Protein AF-A0AAN7HDA4-F1 (afdb_monomer_lite)

Secondary structure (DSSP, 8-state):
--------------------------PPP-PPPBPTTSPBPPPPPPPPPPHHHHHHHT-PPP---------HHHHHHHHHHHHH--EEETT---PPPPPTT--------TT----EEEPPPHHHHHHHH---HHHHHHHHHTHHHHHTTTT-PPPP-

Organism: NCBI:txid79813

Foldseek 3Di:
DDDDDDDDDDDDDDDDDDDDDDPPPPDPDPDPDADPVRHDDDDDDPDPDPPVVVVVVPPPPPDDDPDDDDDLVLLVVLLCCQQPPWDFDPPPPPDDDDDPPDDPPCPPPPPCPVTDIDRDDLVVSCVVSVDDSVVNVVSVVVVCVSCPPVPDDDDDD

pLDDT: mean 74.39, std 16.71, range [39.56, 96.25]

Structure (mmCIF, N/CA/C/O backbone):
data_AF-A0AAN7HDA4-F1
#
_entry.id   AF-A0AAN7HDA4-F1
#
loop_
_atom_site.group_PDB
_atom_site.id
_atom_site.type_symbol
_atom_site.label_atom_id
_atom_site.label_alt_id
_atom_site.label_comp_id
_atom_site.label_asym_id
_atom_site.label_entity_id
_atom_site.label_seq_id
_atom_site.pdbx_PDB_ins_code
_atom_site.Cartn_x
_atom_site.Cartn_y
_atom_site.Cartn_z
_atom_site.occupancy
_atom_site.B_iso_or_equiv
_atom_site.auth_seq_id
_atom_site.auth_comp_id
_atom_site.auth_asym_id
_atom_site.auth_atom_id
_atom_site.pdbx_PDB_model_num
ATOM 1 N N . MET A 1 1 ? 59.845 51.869 44.138 1.00 39.56 1 MET A N 1
ATOM 2 C CA . MET A 1 1 ? 60.124 52.673 45.345 1.00 39.56 1 MET A CA 1
ATOM 3 C C . MET A 1 1 ? 59.946 51.764 46.551 1.00 39.56 1 MET A C 1
ATOM 5 O O . MET A 1 1 ? 58.818 51.409 46.853 1.00 39.56 1 MET A O 1
ATOM 9 N N . ALA A 1 2 ? 61.041 51.304 47.158 1.00 58.84 2 ALA A N 1
ATOM 10 C CA . ALA A 1 2 ? 61.015 50.789 48.530 1.00 58.84 2 ALA A CA 1
ATOM 11 C C . ALA A 1 2 ? 61.176 51.989 49.473 1.00 58.84 2 ALA A C 1
ATOM 13 O O . ALA A 1 2 ? 61.820 52.962 49.065 1.00 58.84 2 ALA A O 1
ATOM 14 N N . PRO A 1 3 ? 60.591 51.960 50.680 1.00 56.75 3 PRO A N 1
ATOM 15 C CA . PRO A 1 3 ? 61.492 51.963 51.838 1.00 56.75 3 PRO A CA 1
ATOM 16 C C . PRO A 1 3 ? 60.973 51.244 53.114 1.00 56.75 3 PRO A C 1
ATOM 18 O O . PRO A 1 3 ? 59.794 51.293 53.442 1.00 56.75 3 PRO A O 1
ATOM 21 N N . THR A 1 4 ? 61.935 50.682 53.862 1.00 49.09 4 THR A N 1
ATOM 22 C CA . THR A 1 4 ? 62.078 50.793 55.336 1.00 49.09 4 THR A CA 1
ATOM 23 C C . THR A 1 4 ? 61.241 49.885 56.268 1.00 49.09 4 THR A C 1
ATOM 25 O O . THR A 1 4 ? 60.114 50.188 56.638 1.00 49.09 4 THR A O 1
ATOM 28 N N . GLN A 1 5 ? 61.890 48.811 56.756 1.00 58.00 5 GLN A N 1
ATOM 29 C CA . GLN A 1 5 ? 61.863 48.381 58.181 1.00 58.00 5 GLN A CA 1
ATOM 30 C C . GLN A 1 5 ? 62.654 49.413 59.034 1.00 58.00 5 GLN A C 1
ATOM 32 O O . GLN A 1 5 ? 63.359 50.186 58.387 1.00 58.00 5 GLN A O 1
ATOM 37 N N . PRO A 1 6 ? 62.730 49.432 60.394 1.00 63.06 6 PRO A N 1
ATOM 38 C CA . PRO A 1 6 ? 62.330 48.447 61.424 1.00 63.06 6 PRO A CA 1
ATOM 39 C C . PRO A 1 6 ? 61.719 49.087 62.712 1.00 63.06 6 PRO A C 1
ATOM 41 O O . PRO A 1 6 ? 61.563 50.301 62.789 1.00 63.06 6 PRO A O 1
ATOM 44 N N . GLY A 1 7 ? 61.402 48.304 63.759 1.00 50.53 7 GLY A N 1
ATOM 45 C CA . GLY A 1 7 ? 60.955 48.893 65.040 1.00 50.53 7 GLY A CA 1
ATOM 46 C C . GLY A 1 7 ? 60.574 47.940 66.185 1.00 50.53 7 GLY A C 1
ATOM 47 O O . GLY A 1 7 ? 59.430 47.917 66.607 1.00 50.53 7 GLY A O 1
ATOM 48 N N . THR A 1 8 ? 61.522 47.114 66.628 1.00 49.03 8 THR A N 1
ATOM 49 C CA . THR A 1 8 ? 62.001 46.913 68.017 1.00 49.03 8 THR A CA 1
ATOM 50 C C . THR A 1 8 ? 61.142 47.353 69.239 1.00 49.03 8 THR A C 1
ATOM 52 O O . THR A 1 8 ? 60.989 48.539 69.494 1.00 49.03 8 THR A O 1
ATOM 55 N N . LEU A 1 9 ? 60.814 46.330 70.055 1.00 46.00 9 LEU A N 1
ATOM 56 C CA . LEU A 1 9 ? 60.739 46.178 71.536 1.00 46.00 9 LEU A CA 1
ATOM 57 C C . LEU A 1 9 ? 59.583 46.780 72.378 1.00 46.00 9 LEU A C 1
ATOM 59 O O . LEU A 1 9 ? 59.278 47.957 72.272 1.00 46.00 9 LEU A O 1
ATOM 63 N N . VAL A 1 10 ? 58.841 45.918 73.114 1.00 48.62 10 VAL A N 1
ATOM 64 C CA . VAL A 1 10 ? 58.860 45.638 74.595 1.00 48.62 10 VAL A CA 1
ATOM 65 C C . VAL A 1 10 ? 58.520 46.909 75.411 1.00 48.62 10 VAL A C 1
ATOM 67 O O . VAL A 1 10 ? 59.125 47.942 75.186 1.00 48.62 10 VAL A O 1
ATOM 70 N N . VAL A 1 11 ? 57.556 46.974 76.338 1.00 43.66 11 VAL A N 1
ATOM 71 C CA . VAL A 1 11 ? 57.343 46.156 77.546 1.00 43.66 11 VAL A CA 1
ATOM 72 C C . VAL A 1 11 ? 55.930 46.392 78.104 1.00 43.66 11 VAL A C 1
ATOM 74 O O . VAL A 1 11 ? 55.365 47.471 77.949 1.00 43.66 11 VAL A O 1
ATOM 77 N N . ASP A 1 12 ? 55.431 45.356 78.772 1.00 48.06 12 ASP A N 1
ATOM 78 C CA . ASP A 1 12 ? 54.395 45.267 79.806 1.00 48.06 12 ASP A CA 1
ATOM 79 C C . ASP A 1 12 ? 53.695 46.538 80.300 1.00 48.06 12 ASP A C 1
ATOM 81 O O . ASP A 1 12 ? 54.311 47.503 80.746 1.00 48.06 12 ASP A O 1
ATOM 85 N N . THR A 1 13 ? 52.374 46.432 80.442 1.00 52.09 13 THR A N 1
ATOM 86 C CA . THR A 1 13 ? 51.684 46.958 81.626 1.00 52.09 13 THR A CA 1
ATOM 87 C C . THR A 1 13 ? 50.350 46.237 81.841 1.00 52.09 13 THR A C 1
ATOM 89 O O . THR A 1 13 ? 49.453 46.293 81.011 1.00 52.09 13 THR A O 1
ATOM 92 N N . LEU A 1 14 ? 50.257 45.598 83.012 1.00 45.06 14 LEU A N 1
ATOM 93 C CA . LEU A 1 14 ? 49.077 45.506 83.881 1.00 45.06 14 LEU A CA 1
ATOM 94 C C . LEU A 1 14 ? 47.829 44.768 83.355 1.00 45.06 14 LEU A C 1
ATOM 96 O O . LEU A 1 14 ? 46.986 45.331 82.673 1.00 45.06 14 LEU A O 1
ATOM 100 N N . SER A 1 15 ? 47.733 43.507 83.793 1.00 47.50 15 SER A N 1
ATOM 101 C CA . SER A 1 15 ? 46.625 42.852 84.518 1.00 47.50 15 SER A CA 1
ATOM 102 C C . SER A 1 15 ? 45.152 43.237 84.283 1.00 47.50 15 SER A C 1
ATOM 104 O O . SER A 1 15 ? 44.792 44.381 84.031 1.00 47.50 15 SER A O 1
ATOM 106 N N . PRO A 1 16 ? 44.264 42.244 84.453 1.00 58.34 16 PRO A N 1
ATOM 107 C CA . PRO A 1 16 ? 43.143 41.995 83.577 1.00 58.34 16 PRO A CA 1
ATOM 108 C C . PRO A 1 16 ? 41.861 42.509 84.203 1.00 58.34 16 PRO A C 1
ATOM 110 O O . PRO A 1 16 ? 41.490 42.064 85.275 1.00 58.34 16 PRO A O 1
ATOM 113 N N . ASP A 1 17 ? 41.165 43.391 83.511 1.00 52.41 17 ASP A N 1
ATOM 114 C CA . ASP A 1 17 ? 39.721 43.531 83.635 1.00 52.41 17 ASP A CA 1
ATOM 115 C C . ASP A 1 17 ? 39.304 44.540 82.583 1.00 52.41 17 ASP A C 1
ATOM 117 O O . ASP A 1 17 ? 39.643 45.712 82.706 1.00 52.41 17 ASP A O 1
ATOM 121 N N . THR A 1 18 ? 38.634 44.079 81.522 1.00 50.75 18 THR A N 1
ATOM 122 C CA . THR A 1 18 ? 37.532 44.778 80.833 1.00 50.75 18 THR A CA 1
ATOM 123 C C . THR A 1 18 ? 37.141 44.006 79.562 1.00 50.75 18 THR A C 1
ATOM 125 O O . THR A 1 18 ? 37.719 44.193 78.498 1.00 50.75 18 THR A O 1
ATOM 128 N N . LEU A 1 19 ? 36.075 43.202 79.734 1.00 50.22 19 LEU A N 1
ATOM 129 C CA . LEU A 1 19 ? 34.964 42.922 78.797 1.00 50.22 19 LEU A CA 1
ATOM 130 C C . LEU A 1 19 ? 35.247 41.968 77.604 1.00 50.22 19 LEU A C 1
ATOM 132 O O . LEU A 1 19 ? 36.319 42.027 77.016 1.00 50.22 19 LEU A O 1
ATOM 136 N N . PRO A 1 20 ? 34.297 41.077 77.212 1.00 48.84 20 PRO A N 1
ATOM 137 C CA . PRO A 1 20 ? 32.939 41.508 76.879 1.00 48.84 20 PRO A CA 1
ATOM 138 C C . PRO A 1 20 ? 31.763 40.582 77.253 1.00 48.84 20 PRO A C 1
ATOM 140 O O . PRO A 1 20 ? 31.821 39.355 77.255 1.00 48.84 20 PRO A O 1
ATOM 143 N N . GLU A 1 21 ? 30.644 41.252 77.537 1.00 54.03 21 GLU A N 1
ATOM 144 C CA . GLU A 1 21 ? 29.422 41.143 76.734 1.00 54.03 21 GLU A CA 1
ATOM 145 C C . GLU A 1 21 ? 29.037 39.720 76.308 1.00 54.03 21 GLU A C 1
ATOM 147 O O . GLU A 1 21 ? 29.355 39.220 75.232 1.00 54.03 21 GLU A O 1
ATOM 152 N N . LYS A 1 22 ? 28.319 39.082 77.235 1.00 46.16 22 LYS A N 1
ATOM 153 C CA . LYS A 1 22 ? 27.364 37.983 77.065 1.00 46.16 22 LYS A CA 1
ATOM 154 C C . LYS A 1 22 ? 27.115 37.607 75.600 1.00 46.16 22 LYS A C 1
ATOM 156 O O . LYS A 1 22 ? 26.173 38.075 74.966 1.00 46.16 22 LYS A O 1
ATOM 161 N N . PHE A 1 23 ? 27.913 36.659 75.116 1.00 47.03 23 PHE A N 1
ATOM 162 C CA . PHE A 1 23 ? 27.602 35.867 73.935 1.00 47.03 23 PHE A CA 1
ATOM 163 C C . PHE A 1 23 ? 26.322 35.081 74.236 1.00 47.03 23 PHE A C 1
ATOM 165 O O . PHE A 1 23 ? 26.333 34.009 74.851 1.00 47.03 23 PHE A O 1
ATOM 172 N N . GLU A 1 24 ? 25.186 35.676 73.893 1.00 56.72 24 GLU A N 1
ATOM 173 C CA . GLU A 1 24 ? 23.879 35.081 74.074 1.00 56.72 24 GLU A CA 1
ATOM 174 C C . GLU A 1 24 ? 23.849 33.789 73.258 1.00 56.72 24 GLU A C 1
ATOM 176 O O . GLU A 1 24 ? 23.899 33.783 72.024 1.00 56.72 24 GLU A O 1
ATOM 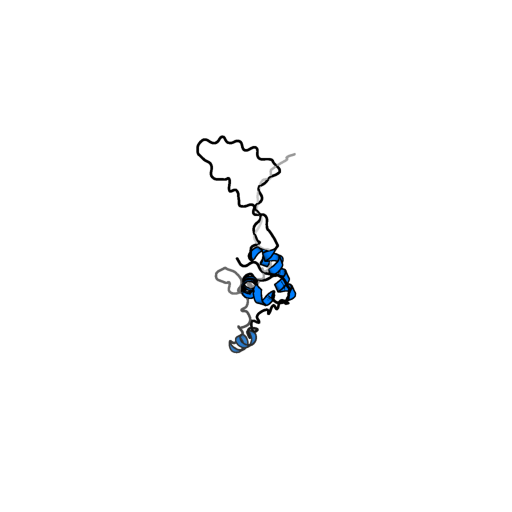181 N N . ARG A 1 25 ? 23.872 32.662 73.977 1.00 54.47 25 ARG A N 1
ATOM 182 C CA . ARG A 1 25 ? 23.905 31.312 73.418 1.00 54.47 25 ARG A CA 1
ATOM 183 C C . ARG A 1 25 ? 22.634 31.096 72.599 1.00 54.47 25 ARG A C 1
ATOM 185 O O . ARG A 1 25 ? 21.623 30.618 73.115 1.00 54.47 25 ARG A O 1
ATOM 192 N N . ARG A 1 26 ? 22.668 31.437 71.309 1.00 54.00 26 ARG A N 1
ATOM 193 C CA . ARG A 1 26 ? 21.625 31.058 70.353 1.00 54.00 26 ARG A CA 1
ATOM 194 C C . ARG A 1 26 ? 21.533 29.534 70.371 1.00 54.00 26 ARG A C 1
ATOM 196 O O . ARG A 1 26 ? 22.458 28.848 69.945 1.00 54.00 26 ARG A O 1
ATOM 203 N N . LYS A 1 27 ? 20.427 29.006 70.908 1.00 60.31 27 LYS A N 1
ATOM 204 C CA . LYS A 1 27 ? 20.126 27.567 70.903 1.00 60.31 27 LYS A CA 1
ATOM 205 C C . LYS A 1 27 ? 20.309 27.038 69.471 1.00 60.31 27 LYS A C 1
ATOM 207 O O . LYS A 1 27 ? 19.783 27.666 68.546 1.00 60.31 27 LYS A O 1
ATOM 212 N N . PRO A 1 28 ? 21.020 25.918 69.254 1.00 54.81 28 PRO A N 1
ATOM 213 C CA . PRO A 1 28 ? 21.179 25.378 67.912 1.00 54.81 28 PRO A CA 1
ATOM 214 C C . PRO A 1 28 ? 19.798 25.058 67.331 1.00 54.81 28 PRO A C 1
ATOM 216 O O . PRO A 1 28 ? 18.962 24.424 67.984 1.00 54.81 28 PRO A O 1
ATOM 219 N N . ARG A 1 29 ? 19.538 25.523 66.101 1.00 58.53 29 ARG A N 1
ATOM 220 C CA . ARG A 1 29 ? 18.341 25.139 65.342 1.00 58.53 29 ARG A CA 1
ATOM 221 C C . ARG A 1 29 ? 18.341 23.614 65.235 1.00 58.53 29 ARG A C 1
ATOM 223 O O . ARG A 1 29 ? 19.309 23.044 64.743 1.00 58.53 29 ARG A O 1
ATOM 230 N N . ARG A 1 30 ? 17.279 22.954 65.710 1.00 59.03 30 ARG A N 1
ATOM 231 C CA . ARG A 1 30 ? 17.122 21.495 65.602 1.00 59.03 30 ARG A CA 1
ATOM 232 C C . ARG A 1 30 ? 17.177 21.105 64.120 1.00 59.03 30 ARG A C 1
ATOM 234 O O . ARG A 1 30 ? 16.242 21.389 63.375 1.00 59.03 30 ARG A O 1
ATOM 241 N N . ILE A 1 31 ? 18.278 20.491 63.696 1.00 61.91 31 ILE A N 1
ATOM 242 C CA . ILE A 1 31 ? 18.426 19.911 62.360 1.00 61.91 31 ILE A CA 1
ATOM 243 C C . ILE A 1 31 ? 17.514 18.680 62.331 1.00 61.91 31 ILE A C 1
ATOM 245 O O . ILE A 1 31 ? 17.680 17.761 63.130 1.00 61.91 31 ILE A O 1
ATOM 249 N N . GLY A 1 32 ? 16.490 18.702 61.476 1.00 61.19 32 GLY A N 1
ATOM 250 C CA . GLY A 1 32 ? 15.600 17.556 61.281 1.00 61.19 32 GLY A CA 1
ATOM 251 C C . GLY A 1 32 ? 16.361 16.333 60.744 1.00 61.19 32 GLY A C 1
ATOM 252 O O . GLY A 1 32 ? 17.461 16.481 60.213 1.00 61.19 32 GLY A O 1
ATOM 253 N N . PRO A 1 33 ? 15.795 15.120 60.854 1.00 61.84 33 PRO A N 1
ATOM 254 C CA . PRO A 1 33 ? 16.490 13.896 60.470 1.00 61.84 33 PRO A CA 1
ATOM 255 C C . PRO A 1 33 ? 16.859 13.910 58.979 1.00 61.84 33 PRO A C 1
ATOM 257 O O . PRO A 1 33 ? 15.993 13.990 58.100 1.00 61.84 33 PRO A O 1
ATOM 260 N N . LEU A 1 34 ? 1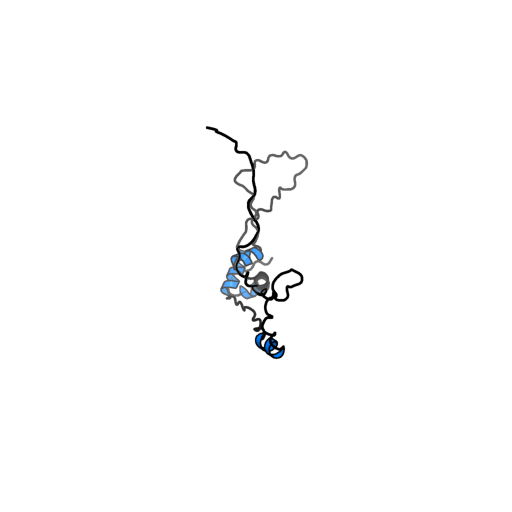8.161 13.827 58.706 1.00 58.72 34 LEU A N 1
ATOM 261 C CA . LEU A 1 34 ? 18.726 13.713 57.365 1.00 58.72 34 LEU A CA 1
ATOM 262 C C . LEU A 1 34 ? 18.506 12.292 56.824 1.00 58.72 34 LEU A C 1
ATOM 264 O O . LEU A 1 34 ? 18.450 11.315 57.570 1.00 58.72 34 LEU A O 1
ATOM 268 N N . THR A 1 35 ? 18.354 12.163 55.506 1.00 60.97 35 THR A N 1
ATOM 269 C CA . THR A 1 35 ? 18.413 10.848 54.842 1.00 60.97 35 THR A CA 1
ATOM 270 C C . THR A 1 35 ? 19.827 10.253 54.936 1.00 60.97 35 THR A C 1
ATOM 272 O O . THR A 1 35 ? 20.779 10.986 55.186 1.00 60.97 35 THR A O 1
ATOM 275 N N . GLN A 1 36 ? 20.006 8.953 54.653 1.00 65.94 36 GLN A N 1
ATOM 276 C CA . GLN A 1 36 ? 21.336 8.308 54.570 1.00 65.94 36 GLN A CA 1
ATOM 277 C C . GLN A 1 36 ? 22.317 9.012 53.602 1.00 65.94 36 GLN A C 1
ATOM 279 O O . GLN A 1 36 ? 23.514 8.771 53.666 1.00 65.94 36 GLN A O 1
ATOM 284 N N . LYS A 1 37 ? 21.824 9.900 52.724 1.00 67.44 37 LYS A N 1
ATOM 285 C CA . LYS A 1 37 ? 22.614 10.717 51.788 1.00 67.44 37 LYS A CA 1
ATOM 286 C C . LYS A 1 37 ? 22.781 12.183 52.227 1.00 67.44 37 LYS A C 1
ATOM 288 O O . LYS A 1 37 ? 23.104 13.024 51.398 1.00 67.44 37 LYS A O 1
ATOM 293 N N . GLY A 1 38 ? 22.488 12.526 53.485 1.00 66.88 38 GLY A N 1
ATOM 294 C CA . GLY A 1 38 ? 22.662 13.888 54.014 1.00 66.88 38 GLY A CA 1
ATOM 295 C C . GLY A 1 38 ? 21.695 14.941 53.450 1.00 66.88 38 GLY A C 1
ATOM 296 O O . GLY A 1 38 ? 21.854 16.124 53.726 1.00 66.88 38 GLY A O 1
ATOM 297 N N . LEU A 1 39 ? 20.682 14.538 52.674 1.00 74.19 39 LEU A N 1
ATOM 298 C CA . LEU A 1 39 ? 19.674 15.443 52.112 1.00 74.19 39 LEU A CA 1
ATOM 299 C C . LEU A 1 39 ? 18.455 15.545 53.045 1.00 74.19 39 LEU A C 1
ATOM 301 O O . LEU A 1 39 ? 18.046 14.519 53.614 1.00 74.19 39 LEU A O 1
ATOM 305 N N . PRO A 1 40 ? 17.834 16.736 53.177 1.00 76.06 40 PRO A N 1
ATOM 306 C CA . PRO A 1 40 ? 16.613 16.900 53.955 1.00 76.06 40 PRO A CA 1
ATOM 307 C C . PRO A 1 40 ? 15.491 16.038 53.363 1.00 76.06 40 PRO A C 1
ATOM 309 O O . PRO A 1 40 ? 15.234 16.057 52.156 1.00 76.06 40 PRO A O 1
ATOM 312 N N . ARG A 1 41 ? 14.815 15.257 54.215 1.00 72.19 41 ARG A N 1
ATOM 313 C CA . ARG A 1 41 ? 13.673 14.428 53.803 1.00 72.19 41 ARG A CA 1
ATOM 314 C C . ARG A 1 41 ? 12.560 15.318 53.251 1.00 72.19 41 ARG A C 1
ATOM 316 O O . ARG A 1 41 ? 12.077 16.214 53.942 1.00 72.19 41 ARG A O 1
ATOM 323 N N . LYS A 1 42 ? 12.119 15.049 52.019 1.00 79.19 42 LYS A N 1
ATOM 324 C CA . LYS A 1 42 ? 10.884 15.641 51.488 1.00 79.19 42 LYS A CA 1
ATOM 325 C C . LYS A 1 42 ? 9.712 15.154 52.340 1.00 79.19 42 LYS A C 1
ATOM 327 O O . LYS A 1 42 ? 9.695 13.994 52.756 1.00 79.19 42 LYS A O 1
ATOM 332 N N . LYS A 1 43 ? 8.745 16.039 52.599 1.00 80.44 43 LYS A N 1
ATOM 333 C CA . LYS A 1 43 ? 7.502 15.651 53.274 1.00 80.44 43 LYS A CA 1
ATOM 334 C C . LYS A 1 43 ? 6.845 14.519 52.469 1.00 80.44 43 LYS A C 1
ATOM 336 O O . LYS A 1 43 ? 6.856 14.604 51.236 1.00 80.44 43 LYS A O 1
ATOM 341 N N . PRO A 1 44 ? 6.329 13.465 53.127 1.00 81.06 44 PRO A N 1
ATOM 342 C CA . PRO A 1 44 ? 5.613 12.409 52.429 1.00 81.06 44 PRO A CA 1
ATOM 343 C C . PRO A 1 44 ? 4.480 13.030 51.611 1.00 81.06 44 PRO A C 1
ATOM 345 O O . PRO A 1 44 ? 3.802 13.951 52.072 1.00 81.06 44 PRO A O 1
ATOM 348 N N . GLY A 1 45 ? 4.337 12.568 50.369 1.00 83.88 45 GLY A N 1
ATOM 349 C CA . GLY A 1 45 ? 3.246 13.001 49.507 1.00 83.88 45 GLY A CA 1
ATOM 350 C C . GLY A 1 45 ? 1.886 12.561 50.061 1.00 83.88 45 GLY A C 1
ATOM 351 O O . GLY A 1 45 ? 1.828 11.779 51.015 1.00 83.88 45 GLY A O 1
ATOM 352 N N . PRO A 1 46 ? 0.786 13.032 49.454 1.00 87.31 46 PRO A N 1
ATOM 353 C CA . PRO A 1 46 ? -0.548 12.538 49.765 1.00 87.31 46 PRO A CA 1
ATOM 354 C C . PRO A 1 46 ? -0.589 11.012 49.676 1.00 87.31 46 PRO A C 1
ATOM 356 O O . PRO A 1 46 ? 0.055 10.422 48.802 1.00 87.31 46 PRO A O 1
ATOM 359 N N . ALA A 1 47 ? -1.353 10.380 50.567 1.00 85.31 47 ALA A N 1
ATOM 360 C CA . ALA A 1 47 ? -1.549 8.940 50.517 1.00 85.31 47 ALA A CA 1
ATOM 361 C C . ALA A 1 47 ? -2.059 8.529 49.120 1.00 85.31 47 ALA A C 1
ATOM 363 O O . ALA A 1 47 ? -2.878 9.245 48.528 1.00 85.31 47 ALA A O 1
ATOM 364 N N . PRO A 1 48 ? -1.571 7.409 48.560 1.00 83.12 48 PRO A N 1
ATOM 365 C CA . PRO A 1 48 ? -2.079 6.920 47.289 1.00 83.12 48 PRO A CA 1
ATOM 366 C C . PRO A 1 48 ? -3.586 6.684 47.405 1.00 83.12 48 PRO A C 1
ATOM 368 O O . PRO A 1 48 ? -4.061 6.145 48.404 1.00 83.12 48 PRO A O 1
ATOM 371 N N . LYS A 1 49 ? -4.333 7.081 46.371 1.00 85.94 49 LYS A N 1
ATOM 372 C CA . LYS A 1 49 ? -5.779 6.842 46.315 1.00 85.94 49 LYS A CA 1
ATOM 373 C C . LYS A 1 49 ? -6.070 5.346 46.500 1.00 85.94 49 LYS A C 1
ATOM 375 O O . LYS A 1 49 ? -5.323 4.526 45.946 1.00 85.94 49 LYS A O 1
ATOM 380 N N . PRO A 1 50 ? -7.135 4.982 47.233 1.00 88.62 50 PRO A N 1
ATOM 381 C CA . PRO A 1 50 ? -7.504 3.588 47.436 1.00 88.62 50 PRO A CA 1
ATOM 382 C C . PRO A 1 50 ? -7.747 2.882 46.094 1.00 88.62 50 PRO A C 1
ATOM 384 O O . PRO A 1 50 ? -8.111 3.502 45.090 1.00 88.62 50 PRO A O 1
ATOM 387 N N . LEU A 1 51 ? -7.533 1.562 46.071 1.00 77.06 51 LEU A N 1
ATOM 388 C CA . LEU A 1 51 ? -7.583 0.741 44.854 1.00 77.06 51 LEU A CA 1
ATOM 389 C C . LEU A 1 51 ? -8.902 0.930 44.076 1.00 77.06 51 LEU A C 1
ATOM 391 O O . LEU A 1 51 ? -8.894 1.016 42.849 1.00 77.06 51 LEU A O 1
ATOM 395 N N . SER A 1 52 ? -10.014 1.076 44.800 1.00 79.81 52 SER A N 1
ATOM 396 C CA . SER A 1 52 ? -11.360 1.308 44.266 1.00 79.81 52 SER A CA 1
ATOM 397 C C . SER A 1 52 ? -11.477 2.603 43.453 1.00 79.81 52 SER A C 1
ATOM 399 O O . SER A 1 52 ? -12.076 2.609 42.378 1.00 79.81 52 SER A O 1
ATOM 401 N N . GLU A 1 53 ? -10.870 3.696 43.912 1.00 80.81 53 GLU A N 1
ATOM 402 C CA . GLU A 1 53 ? -10.840 4.971 43.185 1.00 80.81 53 GLU A CA 1
ATOM 403 C C . GLU A 1 53 ? -9.875 4.931 42.001 1.00 80.81 53 GLU A C 1
ATOM 405 O O . GLU A 1 53 ? -10.126 5.537 40.956 1.00 80.81 53 GLU A O 1
ATOM 410 N N . ARG A 1 54 ? -8.779 4.178 42.132 1.00 72.75 54 ARG A N 1
ATOM 411 C CA . ARG A 1 54 ? -7.778 4.027 41.072 1.00 72.75 54 ARG A CA 1
ATOM 412 C C . ARG A 1 54 ? -8.320 3.262 39.864 1.00 72.75 54 ARG A C 1
ATOM 414 O O . ARG A 1 54 ? -7.976 3.613 38.737 1.00 72.75 54 ARG A O 1
ATOM 421 N N . LEU A 1 55 ? -9.162 2.254 40.092 1.00 71.69 55 LEU A N 1
ATOM 422 C CA . LEU A 1 55 ? -9.826 1.493 39.030 1.00 71.69 55 LEU A CA 1
ATOM 423 C C . LEU A 1 55 ? -10.885 2.338 38.305 1.00 71.69 55 LEU A C 1
ATOM 425 O O . LEU A 1 55 ? -10.929 2.323 37.079 1.00 71.69 55 LEU A O 1
ATOM 429 N N . LYS A 1 56 ? -11.653 3.159 39.036 1.00 73.38 56 LYS A N 1
ATOM 430 C CA . LYS A 1 56 ? -12.630 4.096 38.445 1.00 73.38 56 LYS A CA 1
ATOM 431 C C . LYS A 1 56 ? -11.965 5.177 37.585 1.00 73.38 56 LYS A C 1
ATOM 433 O O . LYS A 1 56 ? -12.446 5.485 36.502 1.00 73.38 56 LYS A O 1
ATOM 438 N N . ALA A 1 57 ? -10.830 5.720 38.031 1.00 69.31 57 ALA A N 1
ATOM 439 C CA . ALA A 1 57 ? -10.084 6.741 37.289 1.00 69.31 57 ALA A CA 1
ATOM 440 C C . ALA A 1 57 ? -9.370 6.205 36.029 1.00 69.31 57 ALA A C 1
ATOM 442 O O . ALA A 1 57 ? -8.957 6.989 35.177 1.00 69.31 57 ALA A O 1
ATOM 443 N N . ARG A 1 58 ? -9.203 4.880 35.914 1.00 66.06 58 ARG A N 1
ATOM 444 C CA . ARG A 1 58 ? -8.546 4.187 34.794 1.00 66.06 58 ARG A CA 1
ATOM 445 C C . ARG A 1 58 ? -9.524 3.370 33.950 1.00 66.06 58 ARG A C 1
ATOM 447 O O . ARG A 1 58 ? -9.119 2.356 33.387 1.00 66.06 58 ARG A O 1
ATOM 454 N N . ALA A 1 59 ? -10.781 3.791 33.821 1.00 75.19 59 ALA A N 1
ATOM 455 C CA . ALA A 1 59 ? -11.626 3.254 32.759 1.00 75.19 59 ALA A CA 1
ATOM 456 C C . ALA A 1 59 ? -10.916 3.509 31.414 1.00 75.19 59 ALA A C 1
ATOM 458 O O . ALA A 1 59 ? -10.856 4.642 30.932 1.00 75.19 59 ALA A O 1
ATOM 459 N N . LEU A 1 60 ? -10.261 2.476 30.875 1.00 76.81 60 LEU A N 1
ATOM 460 C CA . LEU A 1 60 ? -9.526 2.568 29.623 1.00 76.81 60 LEU A CA 1
ATOM 461 C C . LEU A 1 60 ? -10.553 2.901 28.550 1.00 76.81 60 LEU A C 1
ATOM 463 O O . LEU A 1 60 ? -11.546 2.192 28.400 1.00 76.81 60 LEU A O 1
ATOM 467 N N . LYS A 1 61 ? -10.334 4.002 27.830 1.00 80.75 61 LYS A N 1
ATOM 468 C CA . LYS A 1 61 ? -11.153 4.309 26.660 1.00 80.75 61 LYS A CA 1
ATOM 469 C C . LYS A 1 61 ? -11.088 3.105 25.726 1.00 80.75 61 LYS A C 1
ATOM 471 O O . LYS A 1 61 ? -10.002 2.585 25.475 1.00 80.75 61 LYS A O 1
ATOM 476 N N . GLU A 1 62 ? -12.243 2.680 25.235 1.00 87.75 62 GLU A N 1
ATOM 477 C CA . GLU A 1 62 ? -12.327 1.606 24.257 1.00 87.75 62 GLU A CA 1
ATOM 478 C C . GLU A 1 62 ? -11.462 1.962 23.041 1.00 87.75 62 GLU A C 1
ATOM 480 O O . GLU A 1 62 ? -11.577 3.052 22.469 1.00 87.75 62 GLU A O 1
ATOM 485 N N . VAL A 1 63 ? -10.549 1.061 22.678 1.00 85.94 63 VAL A N 1
ATOM 486 C CA . VAL A 1 63 ? -9.661 1.258 21.533 1.00 85.94 63 VAL A CA 1
ATOM 487 C C . VAL A 1 63 ? -10.491 1.093 20.266 1.00 85.94 63 VAL A C 1
ATOM 489 O O . VAL A 1 63 ? -10.729 -0.019 19.800 1.00 85.94 63 VAL A O 1
ATOM 492 N N . LYS A 1 64 ? -10.947 2.214 19.703 1.00 87.56 64 LYS A N 1
ATOM 493 C CA . LYS A 1 64 ? -11.668 2.214 18.430 1.00 87.56 64 LYS A CA 1
ATOM 494 C C . LYS A 1 64 ? -10.687 2.110 17.270 1.00 87.56 64 LYS A C 1
ATOM 496 O O . LYS A 1 64 ? -9.728 2.878 17.172 1.00 87.56 64 LYS A O 1
ATOM 501 N N . ARG A 1 65 ? -10.946 1.168 16.364 1.00 82.81 65 ARG A N 1
ATOM 502 C CA . ARG A 1 65 ? -10.214 1.058 15.101 1.00 82.81 65 ARG A CA 1
ATOM 503 C C . ARG A 1 65 ? -10.565 2.253 14.213 1.00 82.81 65 ARG A C 1
ATOM 505 O O . ARG A 1 65 ? -11.729 2.611 14.086 1.00 82.81 65 ARG A O 1
ATOM 512 N N . VAL A 1 66 ? -9.563 2.845 13.564 1.00 84.56 66 VAL A N 1
ATOM 513 C CA . VAL A 1 66 ? -9.803 3.841 12.511 1.00 84.56 66 VAL A CA 1
ATOM 514 C C . VAL A 1 66 ? -10.371 3.119 11.294 1.00 84.56 66 VAL A C 1
ATOM 516 O O . VAL A 1 66 ? -9.658 2.375 10.615 1.00 84.56 66 VAL A O 1
ATOM 519 N N . GLU A 1 67 ? -11.652 3.326 11.020 1.00 83.56 67 GLU A N 1
ATOM 520 C CA . GLU A 1 67 ? -12.290 2.823 9.810 1.00 83.56 67 GLU A CA 1
ATOM 521 C C . GLU A 1 67 ? -11.899 3.709 8.625 1.00 83.56 67 GLU A C 1
ATOM 523 O O . GLU A 1 67 ? -12.090 4.923 8.637 1.00 83.56 67 GLU A O 1
ATOM 528 N N . ARG A 1 68 ? -11.295 3.101 7.599 1.00 84.25 68 ARG A N 1
ATOM 529 C CA . ARG A 1 68 ? -10.953 3.774 6.342 1.00 84.25 68 ARG A CA 1
ATOM 530 C C . ARG A 1 68 ? -11.746 3.123 5.224 1.00 84.25 68 ARG A C 1
ATOM 532 O O . ARG A 1 68 ? -11.477 1.975 4.867 1.00 84.25 68 ARG A O 1
ATOM 539 N N . SER A 1 69 ? -12.707 3.847 4.667 1.00 89.50 69 SER A N 1
ATOM 540 C CA . SER A 1 69 ? -13.426 3.441 3.465 1.00 89.50 69 SER A CA 1
ATOM 541 C C . SER A 1 69 ? -12.840 4.166 2.252 1.00 89.50 69 SER A C 1
ATOM 543 O O . SER A 1 69 ? -12.585 5.366 2.274 1.00 89.50 69 SER A O 1
ATOM 545 N N . TYR A 1 70 ? -12.582 3.414 1.184 1.00 92.25 70 TYR A N 1
ATOM 546 C CA . TYR A 1 70 ? -12.103 3.959 -0.086 1.00 92.25 70 TYR A CA 1
ATOM 547 C C . TYR A 1 70 ? -13.198 3.805 -1.136 1.00 92.25 70 TYR A C 1
ATOM 549 O O . TYR A 1 70 ? -13.741 2.700 -1.293 1.00 92.25 70 TYR A O 1
ATOM 557 N N . THR A 1 71 ? -13.501 4.896 -1.846 1.00 94.31 71 THR A N 1
ATOM 558 C CA . THR A 1 71 ? -14.497 4.932 -2.927 1.00 94.31 71 THR A CA 1
ATOM 559 C C . THR A 1 71 ? -14.109 3.991 -4.064 1.00 94.31 71 THR A C 1
ATOM 561 O O . THR A 1 71 ? -12.939 3.638 -4.226 1.00 94.31 71 THR A O 1
ATOM 564 N N . ARG A 1 72 ? -15.092 3.562 -4.864 1.00 92.12 72 ARG A N 1
ATOM 565 C CA . ARG A 1 72 ? -14.849 2.663 -6.002 1.00 92.12 72 ARG A CA 1
ATOM 566 C C . ARG A 1 72 ? -13.868 3.278 -7.004 1.00 92.12 72 ARG A C 1
ATOM 568 O O . ARG A 1 72 ? -12.910 2.617 -7.387 1.00 92.12 72 ARG A O 1
ATOM 575 N N . GLU A 1 73 ? -14.055 4.549 -7.338 1.00 93.12 73 GLU A N 1
ATOM 576 C CA . GLU A 1 73 ? -13.177 5.317 -8.230 1.00 93.12 73 GLU A CA 1
ATOM 577 C C . GLU A 1 73 ? -11.730 5.334 -7.742 1.00 93.12 73 GLU A C 1
ATOM 579 O O . GLU A 1 73 ? -10.808 5.098 -8.518 1.00 93.12 73 GLU A O 1
ATOM 584 N N . ARG A 1 74 ? -11.517 5.525 -6.433 1.00 94.88 74 ARG A N 1
ATOM 585 C CA . ARG A 1 74 ? -10.172 5.510 -5.853 1.00 94.88 74 ARG A CA 1
ATOM 586 C C . ARG A 1 74 ? -9.501 4.151 -6.021 1.00 94.88 74 ARG A C 1
ATOM 588 O O . ARG A 1 74 ? -8.314 4.097 -6.323 1.00 94.88 74 ARG A O 1
ATOM 595 N N . ARG A 1 75 ? -10.247 3.054 -5.849 1.00 94.81 75 ARG A N 1
ATOM 596 C CA . ARG A 1 75 ? -9.722 1.694 -6.078 1.00 94.81 75 ARG A CA 1
ATOM 597 C C . ARG A 1 75 ? -9.340 1.499 -7.541 1.00 94.81 75 ARG A C 1
ATOM 599 O O . ARG A 1 75 ? -8.266 0.980 -7.812 1.00 94.81 75 ARG A O 1
ATOM 606 N N . ILE A 1 76 ? -10.194 1.956 -8.456 1.00 94.12 76 ILE A N 1
ATOM 607 C CA . ILE A 1 76 ? -9.957 1.898 -9.902 1.00 94.12 76 ILE A CA 1
ATOM 608 C C . ILE A 1 76 ? -8.678 2.668 -10.257 1.00 94.12 76 ILE A C 1
ATOM 610 O O . ILE A 1 76 ? -7.787 2.091 -10.868 1.00 94.12 76 ILE A O 1
ATOM 614 N N . GLN A 1 77 ? -8.523 3.911 -9.790 1.00 94.94 77 GLN A N 1
ATOM 615 C CA . GLN A 1 77 ? -7.317 4.721 -10.022 1.00 94.94 77 GLN A CA 1
ATOM 616 C C . GLN A 1 77 ? -6.036 4.024 -9.553 1.00 94.94 77 GLN A C 1
ATOM 618 O O . GLN A 1 77 ? -5.045 4.002 -10.279 1.00 94.94 77 GLN A O 1
ATOM 623 N N . VAL A 1 78 ? -6.059 3.423 -8.360 1.00 95.50 78 VAL A N 1
ATOM 624 C CA . VAL A 1 78 ? -4.907 2.687 -7.819 1.00 95.50 78 VAL A CA 1
ATOM 625 C C . VAL A 1 78 ? -4.567 1.479 -8.692 1.00 95.50 78 VAL A C 1
ATOM 627 O O . VAL A 1 78 ? -3.396 1.251 -8.988 1.00 95.50 78 VAL A O 1
ATOM 630 N N . LEU A 1 79 ? -5.575 0.719 -9.129 1.00 94.06 79 LEU A N 1
ATOM 631 C CA . LEU A 1 79 ? -5.372 -0.444 -9.994 1.00 94.06 79 LEU A CA 1
ATOM 632 C C . LEU A 1 79 ? -4.8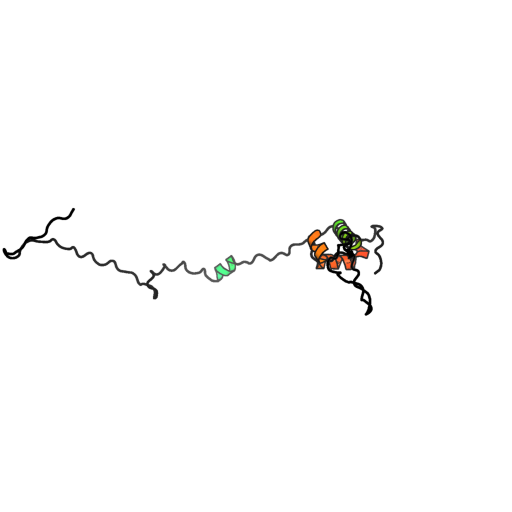42 -0.045 -11.377 1.00 94.06 79 LEU A C 1
ATOM 634 O O . LEU A 1 79 ? -3.881 -0.647 -11.847 1.00 94.06 79 LEU A O 1
ATOM 638 N N . LEU A 1 80 ? -5.404 0.995 -11.996 1.00 93.38 80 LEU A N 1
ATOM 639 C CA . LEU A 1 80 ? -4.902 1.540 -13.262 1.00 93.38 80 LEU A CA 1
ATOM 640 C C . LEU A 1 80 ? -3.459 2.024 -13.138 1.00 93.38 80 LEU A C 1
ATOM 642 O O . LEU A 1 80 ? -2.649 1.777 -14.028 1.00 93.38 80 LEU A O 1
ATOM 646 N N . TRP A 1 81 ? -3.126 2.684 -12.029 1.00 94.75 81 TRP A N 1
ATOM 647 C CA . TRP A 1 81 ? -1.763 3.125 -11.768 1.00 94.75 81 TRP A CA 1
ATOM 648 C C . TRP A 1 81 ? -0.800 1.937 -11.686 1.00 94.75 81 TRP A C 1
ATOM 650 O O . TRP A 1 81 ? 0.247 1.971 -12.315 1.00 94.75 81 TRP A O 1
ATOM 660 N N . LEU A 1 82 ? -1.169 0.849 -11.006 1.00 93.12 82 LEU A N 1
ATOM 661 C CA . LEU A 1 82 ? -0.335 -0.357 -10.947 1.00 93.12 82 LEU A CA 1
ATOM 662 C C . LEU A 1 82 ? -0.112 -1.018 -12.319 1.00 93.12 82 LEU A C 1
ATOM 664 O O . LEU A 1 82 ? 0.955 -1.579 -12.554 1.00 93.12 82 LEU A O 1
ATOM 668 N N . ILE A 1 83 ? -1.100 -0.960 -13.217 1.00 90.94 83 ILE A N 1
ATOM 669 C CA . ILE A 1 83 ? -1.023 -1.581 -14.552 1.00 90.94 83 ILE A CA 1
ATOM 670 C C . ILE A 1 83 ? -0.207 -0.714 -15.522 1.00 90.94 83 ILE A C 1
ATOM 672 O O . ILE A 1 83 ? 0.640 -1.224 -16.262 1.00 90.94 83 ILE A O 1
ATOM 676 N N . ASN A 1 84 ? -0.451 0.596 -15.522 1.00 90.62 84 ASN A N 1
ATOM 677 C CA . ASN A 1 84 ? 0.066 1.497 -16.553 1.00 90.62 84 ASN A CA 1
ATOM 678 C C . ASN A 1 84 ? 1.359 2.198 -16.146 1.00 90.62 84 ASN A C 1
ATOM 680 O O . ASN A 1 84 ? 2.176 2.524 -17.005 1.00 90.62 84 ASN A O 1
ATOM 684 N N . HIS A 1 85 ? 1.552 2.456 -14.854 1.00 91.75 85 HIS A N 1
ATOM 685 C CA . HIS A 1 85 ? 2.735 3.162 -14.393 1.00 91.75 85 HIS A CA 1
ATOM 686 C C . HIS A 1 85 ? 3.967 2.263 -14.507 1.00 91.75 85 HIS A C 1
ATOM 688 O O . HIS A 1 85 ? 3.889 1.043 -14.358 1.00 91.75 85 HIS A O 1
ATOM 694 N N . ARG A 1 86 ? 5.115 2.870 -14.805 1.00 91.00 86 ARG A N 1
ATOM 695 C CA . ARG A 1 86 ? 6.389 2.172 -14.965 1.00 91.00 86 ARG A CA 1
ATOM 696 C C . ARG A 1 86 ? 7.474 2.963 -14.253 1.00 91.00 86 ARG A C 1
ATOM 698 O O . ARG A 1 86 ? 7.600 4.165 -14.466 1.00 91.00 86 ARG A O 1
ATOM 705 N N . VAL A 1 87 ? 8.222 2.286 -13.389 1.00 88.50 87 VAL A N 1
ATOM 706 C CA . VAL A 1 87 ? 9.237 2.889 -12.522 1.00 88.50 87 VAL A CA 1
ATOM 707 C C . VAL A 1 87 ? 10.620 2.546 -13.073 1.00 88.50 87 VAL A C 1
ATOM 709 O O . VAL A 1 87 ? 10.856 1.377 -13.395 1.00 88.50 87 VAL A O 1
ATOM 712 N N . PRO A 1 88 ? 11.528 3.530 -13.206 1.00 86.56 88 PRO A N 1
ATOM 713 C CA . PRO A 1 88 ? 12.895 3.273 -13.638 1.00 86.56 88 PRO A CA 1
ATOM 714 C C . PRO A 1 88 ? 13.619 2.416 -12.594 1.00 86.56 88 PRO A C 1
ATOM 716 O O . PRO A 1 88 ? 13.728 2.791 -11.425 1.00 86.56 88 PRO A O 1
ATOM 719 N N . ASP A 1 89 ? 14.105 1.251 -13.008 1.00 80.75 89 ASP A N 1
ATOM 720 C CA . ASP A 1 89 ? 14.895 0.358 -12.174 1.00 80.75 89 ASP A CA 1
ATOM 721 C C . ASP A 1 89 ? 16.382 0.681 -12.337 1.00 80.75 89 ASP A C 1
ATOM 723 O O . ASP A 1 89 ? 17.032 0.320 -13.316 1.00 80.75 89 ASP A O 1
ATOM 727 N N . ALA A 1 90 ? 16.934 1.383 -11.350 1.00 71.31 90 ALA A N 1
ATOM 728 C CA . ALA A 1 90 ? 18.358 1.701 -11.308 1.00 71.31 90 ALA A CA 1
ATOM 729 C C . ALA A 1 90 ? 19.233 0.492 -10.914 1.00 71.31 90 ALA A C 1
ATOM 731 O O . ALA A 1 90 ? 20.460 0.591 -10.945 1.00 71.31 90 ALA A O 1
ATOM 732 N N . ARG A 1 91 ? 18.636 -0.641 -10.505 1.00 63.06 91 ARG A N 1
ATOM 733 C CA . ARG A 1 91 ? 19.372 -1.798 -9.963 1.00 63.06 91 ARG A CA 1
ATOM 734 C C . ARG A 1 91 ? 19.887 -2.745 -11.041 1.00 63.06 91 ARG A C 1
ATOM 736 O O . ARG A 1 91 ? 20.760 -3.564 -10.758 1.00 63.06 91 ARG A O 1
ATOM 743 N N . THR A 1 92 ? 19.397 -2.649 -12.274 1.00 56.84 92 THR A N 1
ATOM 744 C CA . THR A 1 92 ? 19.781 -3.565 -13.353 1.00 56.84 92 THR A CA 1
ATOM 745 C C . THR A 1 92 ? 21.071 -3.111 -14.025 1.00 56.84 92 THR A C 1
ATOM 747 O O . THR A 1 92 ? 21.094 -2.685 -15.173 1.00 56.84 92 THR A O 1
ATOM 750 N N . THR A 1 93 ? 22.195 -3.284 -13.329 1.00 57.41 93 THR A N 1
ATOM 751 C CA . THR A 1 93 ? 23.527 -3.331 -13.958 1.00 57.41 93 THR A CA 1
ATOM 752 C C . THR A 1 93 ? 23.781 -4.720 -14.564 1.00 57.41 93 THR A C 1
ATOM 754 O O . THR A 1 93 ? 24.865 -5.284 -14.428 1.00 57.41 93 THR A O 1
ATOM 757 N N . HIS A 1 94 ? 22.778 -5.337 -15.199 1.00 53.78 94 HIS A N 1
ATOM 758 C CA . HIS A 1 94 ? 22.970 -6.609 -15.893 1.00 53.78 94 HIS A CA 1
ATOM 759 C C . HIS A 1 94 ? 23.651 -6.339 -17.233 1.00 53.78 94 HIS A C 1
ATOM 761 O O . HIS A 1 94 ? 23.020 -6.248 -18.282 1.00 53.78 94 HIS A O 1
ATOM 767 N N . LEU A 1 95 ? 24.974 -6.208 -17.185 1.00 58.88 95 LEU A N 1
ATOM 768 C CA . LEU A 1 95 ? 25.801 -6.382 -18.369 1.00 58.88 95 LEU A CA 1
ATOM 769 C C . LEU A 1 95 ? 25.529 -7.800 -18.912 1.00 58.88 95 LEU A C 1
ATOM 771 O O . LEU A 1 95 ? 25.538 -8.755 -18.125 1.00 58.88 95 LEU A O 1
ATOM 775 N N . PRO A 1 96 ? 25.268 -7.974 -20.219 1.00 60.22 96 PRO A N 1
ATOM 776 C CA . PRO A 1 96 ? 25.082 -9.300 -20.796 1.00 60.22 96 PRO A CA 1
ATOM 777 C C . PRO A 1 96 ? 26.299 -10.187 -20.490 1.00 60.22 96 PRO A C 1
ATOM 779 O O . PRO A 1 96 ? 27.445 -9.725 -20.497 1.00 60.22 96 PRO A O 1
ATOM 782 N N . ARG A 1 97 ? 26.056 -11.472 -20.191 1.00 63.53 97 ARG A N 1
ATOM 783 C CA . ARG A 1 97 ? 27.108 -12.442 -19.843 1.00 63.53 97 ARG A CA 1
ATOM 784 C C . ARG A 1 97 ? 28.119 -12.537 -20.991 1.00 63.53 97 ARG A C 1
ATOM 786 O O . ARG A 1 97 ? 27.769 -12.946 -22.095 1.00 63.53 97 ARG A O 1
ATOM 793 N N . ARG A 1 98 ? 29.373 -12.159 -20.726 1.00 63.34 98 ARG A N 1
ATOM 794 C CA . ARG A 1 98 ? 30.452 -12.150 -21.726 1.00 63.34 98 ARG A CA 1
ATOM 795 C C . ARG A 1 98 ? 30.912 -13.561 -22.080 1.00 63.34 98 ARG A C 1
ATOM 797 O O . ARG A 1 98 ? 30.977 -14.435 -21.214 1.00 63.34 98 ARG A O 1
ATOM 804 N N . ARG A 1 99 ? 31.306 -13.753 -23.341 1.00 70.69 99 ARG A N 1
ATOM 805 C CA . ARG A 1 99 ? 32.140 -14.889 -23.758 1.00 70.69 99 ARG A CA 1
ATOM 806 C C . ARG A 1 99 ? 33.610 -14.537 -23.501 1.00 70.69 99 ARG A C 1
ATOM 808 O O . ARG A 1 99 ? 34.015 -13.395 -23.710 1.00 70.69 99 ARG A O 1
ATOM 815 N N . MET A 1 100 ? 34.393 -15.503 -23.022 1.00 60.72 100 MET A N 1
ATOM 816 C CA . MET A 1 100 ? 35.841 -15.343 -22.820 1.00 60.72 100 MET A CA 1
ATOM 817 C C . MET A 1 100 ? 36.502 -14.896 -24.138 1.00 60.72 100 MET A C 1
ATOM 819 O O . MET A 1 100 ? 36.256 -15.513 -25.170 1.00 60.72 100 MET A O 1
ATOM 823 N N . GLY A 1 101 ? 37.306 -13.824 -24.104 1.00 74.50 101 GLY A N 1
ATOM 824 C CA . GLY A 1 101 ? 38.050 -13.303 -25.265 1.00 74.50 101 GLY A CA 1
ATOM 825 C C . GLY A 1 101 ? 37.476 -12.053 -25.950 1.00 74.50 101 GLY A C 1
ATOM 826 O O . GLY A 1 101 ? 38.096 -11.547 -26.880 1.00 74.50 101 GLY A O 1
ATOM 827 N N . GLN A 1 102 ? 36.331 -11.519 -25.510 1.00 73.75 102 GLN A N 1
ATOM 828 C CA . GLN A 1 102 ? 35.771 -10.292 -26.093 1.00 73.75 102 GLN A CA 1
ATOM 829 C C . GLN A 1 102 ? 36.460 -9.029 -25.519 1.00 73.75 102 GLN A C 1
ATOM 831 O O . GLN A 1 102 ? 36.471 -8.867 -24.292 1.00 73.75 102 GLN A O 1
ATOM 836 N N . PRO A 1 103 ? 37.017 -8.126 -26.354 1.00 63.59 103 PRO A N 1
ATOM 837 C CA . PRO A 1 103 ? 37.668 -6.906 -25.878 1.00 63.59 103 PRO A CA 1
ATOM 838 C C . PRO A 1 103 ? 36.671 -5.964 -25.183 1.00 63.59 103 PRO A C 1
ATOM 840 O O . PRO A 1 103 ? 35.522 -5.822 -25.605 1.00 63.59 103 PRO A O 1
ATOM 843 N N . LEU A 1 104 ? 37.115 -5.323 -24.095 1.00 64.00 104 LEU A N 1
ATOM 844 C CA . LEU A 1 104 ? 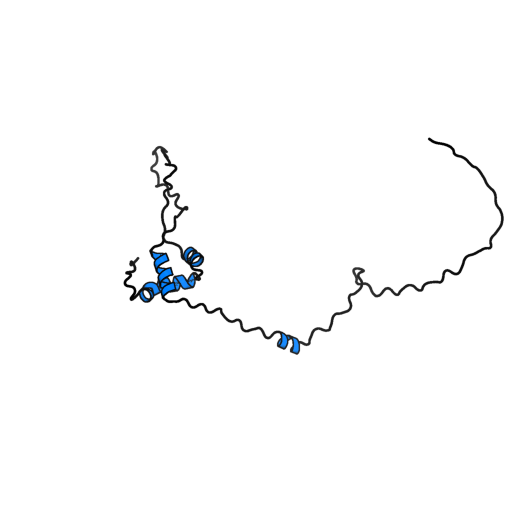36.365 -4.307 -23.347 1.00 64.00 104 LEU A CA 1
ATOM 845 C C . LEU A 1 104 ? 36.312 -3.008 -24.166 1.00 64.00 104 LEU A C 1
ATOM 847 O O . LEU A 1 104 ? 37.037 -2.066 -23.878 1.00 64.00 104 LEU A O 1
ATOM 851 N N . VAL A 1 105 ? 35.459 -2.943 -25.183 1.00 56.75 105 VAL A N 1
ATOM 852 C CA . VAL A 1 105 ? 35.053 -1.654 -25.757 1.00 56.75 105 VAL A CA 1
ATOM 853 C C . VAL A 1 105 ? 33.761 -1.263 -25.057 1.00 56.75 105 VAL A C 1
ATOM 855 O O . VAL A 1 105 ? 32.673 -1.689 -25.432 1.00 56.75 105 VAL A O 1
ATOM 858 N N . LEU A 1 106 ? 33.897 -0.541 -23.946 1.00 55.84 106 LEU A N 1
ATOM 859 C CA . LEU A 1 106 ? 32.777 0.126 -23.298 1.00 55.84 106 LEU A CA 1
ATOM 860 C C . LEU A 1 106 ? 32.825 1.591 -23.735 1.00 55.84 106 LEU A C 1
ATOM 862 O O . LEU A 1 106 ? 33.176 2.456 -22.938 1.00 55.84 106 LEU A O 1
ATOM 866 N N . GLU A 1 107 ? 32.497 1.872 -24.997 1.00 52.56 107 GLU A N 1
ATOM 867 C CA . GLU A 1 107 ? 32.027 3.217 -25.335 1.00 52.56 107 GLU A CA 1
ATOM 868 C C . GLU A 1 107 ? 30.653 3.366 -24.688 1.00 52.56 107 GLU A C 1
ATOM 870 O O . GLU A 1 107 ? 29.608 3.013 -25.229 1.00 52.56 107 GLU A O 1
ATOM 875 N N . ARG A 1 108 ? 30.693 3.754 -23.417 1.00 51.28 108 ARG A N 1
ATOM 876 C CA . ARG A 1 108 ? 29.532 4.108 -22.625 1.00 51.28 108 ARG A CA 1
ATOM 877 C C . ARG A 1 108 ? 29.122 5.479 -23.153 1.00 51.28 108 ARG A C 1
ATOM 879 O O . ARG A 1 108 ? 29.761 6.461 -22.790 1.00 51.28 108 ARG A O 1
ATOM 886 N N . SER A 1 109 ? 28.133 5.557 -24.043 1.00 50.41 109 SER A N 1
ATOM 887 C CA . SER A 1 109 ? 27.515 6.851 -24.333 1.00 50.41 109 SER A CA 1
ATOM 888 C C . SER A 1 109 ? 27.041 7.421 -22.993 1.00 50.41 109 SER A C 1
ATOM 890 O O . SER A 1 109 ? 26.335 6.756 -22.233 1.00 50.41 109 SER A O 1
ATOM 892 N N . GLU A 1 110 ? 27.507 8.620 -22.642 1.00 54.69 110 GLU A N 1
ATOM 893 C CA . GLU A 1 110 ? 27.215 9.260 -21.349 1.00 54.69 110 GLU A CA 1
ATOM 894 C C . GLU A 1 110 ? 25.705 9.484 -21.131 1.00 54.69 110 GLU A C 1
ATOM 896 O O . GLU A 1 110 ? 25.263 9.716 -20.006 1.00 54.69 110 GLU A O 1
ATOM 901 N N . THR A 1 111 ? 24.905 9.361 -22.193 1.00 55.00 111 THR A N 1
ATOM 902 C CA . THR A 1 111 ? 23.463 9.616 -22.227 1.00 55.00 111 THR A CA 1
ATOM 903 C C . THR A 1 111 ? 22.575 8.370 -22.197 1.00 55.00 111 THR A C 1
ATOM 905 O O . THR A 1 111 ? 21.420 8.493 -21.796 1.00 55.00 111 THR A O 1
ATOM 908 N N . ASP A 1 112 ? 23.077 7.173 -22.526 1.00 56.47 112 ASP A N 1
ATOM 909 C CA . ASP A 1 112 ? 22.244 5.960 -22.601 1.00 56.47 112 ASP A CA 1
ATOM 910 C C . ASP A 1 112 ? 22.490 5.050 -21.399 1.00 56.47 112 ASP A C 1
ATOM 912 O O . ASP A 1 112 ? 22.913 3.892 -21.498 1.00 56.47 112 ASP A O 1
ATOM 916 N N . ALA A 1 113 ? 22.198 5.578 -20.210 1.00 60.53 113 ALA A N 1
ATOM 917 C CA . ALA A 1 113 ? 21.905 4.703 -19.090 1.00 60.53 113 ALA A CA 1
ATOM 918 C C . ALA A 1 113 ? 20.760 3.784 -19.540 1.00 60.53 113 ALA A C 1
ATOM 920 O O . ALA A 1 113 ? 19.651 4.245 -19.791 1.00 60.53 113 ALA A O 1
ATOM 921 N N . ASN A 1 114 ? 21.042 2.493 -19.704 1.00 64.56 114 ASN A N 1
ATOM 922 C CA . ASN A 1 114 ? 20.061 1.475 -20.065 1.00 64.56 114 ASN A CA 1
ATOM 923 C C . ASN A 1 114 ? 19.066 1.324 -18.898 1.00 64.56 114 ASN A C 1
ATOM 925 O O . ASN A 1 114 ? 19.200 0.428 -18.065 1.00 64.56 114 ASN A O 1
ATOM 929 N N . VAL A 1 115 ? 18.137 2.275 -18.764 1.00 71.88 115 VAL A N 1
ATOM 930 C CA . VAL A 1 115 ? 17.157 2.330 -17.680 1.00 71.88 115 VAL A CA 1
ATOM 931 C C . VAL A 1 115 ? 16.052 1.353 -18.032 1.00 71.88 115 VAL A C 1
ATOM 933 O O . VAL A 1 115 ? 15.238 1.594 -18.921 1.00 71.88 115 VAL A O 1
ATOM 936 N N . TRP A 1 116 ? 16.034 0.217 -17.346 1.00 80.44 116 TRP A N 1
ATOM 937 C CA . TRP A 1 116 ? 14.946 -0.735 -17.493 1.00 80.44 116 TRP A CA 1
ATOM 938 C C . TRP A 1 116 ? 13.756 -0.266 -16.678 1.00 80.44 116 TRP A C 1
ATOM 940 O O . TRP A 1 116 ? 13.889 0.172 -15.540 1.00 80.44 116 TRP A O 1
ATOM 950 N N . TYR A 1 117 ? 12.574 -0.347 -17.271 1.00 85.75 117 TYR A N 1
ATOM 951 C CA . TYR A 1 117 ? 11.343 0.065 -16.621 1.00 85.75 117 TYR A CA 1
ATOM 952 C C . TYR A 1 117 ? 10.613 -1.158 -16.082 1.00 85.75 117 TYR A C 1
ATOM 954 O O . TYR A 1 117 ? 10.288 -2.083 -16.829 1.00 85.75 117 TYR A O 1
ATOM 962 N N . ARG A 1 118 ? 10.315 -1.148 -14.784 1.00 86.94 118 ARG A N 1
ATOM 963 C CA . ARG A 1 118 ? 9.563 -2.214 -14.110 1.00 86.94 118 ARG A CA 1
ATOM 964 C C . ARG A 1 118 ? 8.156 -1.741 -13.727 1.00 86.94 118 ARG A C 1
ATOM 966 O O . ARG A 1 118 ? 7.941 -0.536 -13.575 1.00 86.94 118 ARG A O 1
ATOM 973 N N . PRO A 1 119 ? 7.174 -2.647 -13.571 1.00 89.12 119 PRO A N 1
ATOM 974 C CA . PRO A 1 119 ? 5.912 -2.282 -12.934 1.00 89.12 119 PRO A CA 1
ATOM 975 C C . PRO A 1 119 ? 6.163 -1.820 -11.486 1.00 89.12 119 PRO A C 1
ATOM 977 O O . PRO A 1 119 ? 7.071 -2.340 -10.826 1.00 89.12 119 PRO A O 1
ATOM 980 N N . PRO A 1 120 ? 5.384 -0.852 -10.978 1.00 93.81 120 PRO A N 1
ATOM 981 C CA . PRO A 1 120 ? 5.541 -0.355 -9.625 1.00 93.81 120 PRO A CA 1
ATOM 982 C C . PRO A 1 120 ? 5.250 -1.439 -8.588 1.00 93.81 120 PRO A C 1
ATOM 984 O O . PRO A 1 120 ? 4.402 -2.315 -8.766 1.00 93.81 120 PRO A O 1
ATOM 987 N N . THR A 1 121 ? 5.933 -1.344 -7.456 1.00 93.75 121 THR A N 1
ATOM 988 C CA . THR A 1 121 ? 5.722 -2.244 -6.315 1.00 93.75 121 THR A CA 1
ATOM 989 C C . THR A 1 121 ? 4.538 -1.767 -5.468 1.00 93.75 121 THR A C 1
ATOM 991 O O . THR A 1 121 ? 4.238 -0.574 -5.411 1.00 93.75 121 THR A O 1
ATOM 994 N N . TYR A 1 122 ? 3.887 -2.671 -4.726 1.00 94.88 122 TYR A N 1
ATOM 995 C CA . TYR A 1 122 ? 2.819 -2.289 -3.790 1.00 94.88 122 TYR A CA 1
ATOM 996 C C . TYR A 1 122 ? 3.279 -1.289 -2.717 1.00 94.88 122 TYR A C 1
ATOM 998 O O . TYR A 1 122 ? 2.475 -0.489 -2.243 1.00 94.88 122 TYR A O 1
ATOM 1006 N N . GLU A 1 123 ? 4.562 -1.306 -2.349 1.00 95.00 123 GLU A N 1
ATOM 1007 C CA . GLU A 1 123 ? 5.157 -0.322 -1.438 1.00 95.00 123 GLU A CA 1
ATOM 1008 C C . GLU A 1 123 ? 5.123 1.093 -2.025 1.00 95.00 123 GLU A C 1
ATOM 1010 O O . GLU A 1 123 ? 4.672 2.023 -1.358 1.00 95.00 123 GLU A O 1
ATOM 1015 N N . GLU A 1 124 ? 5.518 1.246 -3.291 1.00 93.69 124 GLU A N 1
ATOM 1016 C CA . GLU A 1 124 ? 5.490 2.522 -4.017 1.00 93.69 124 GLU A CA 1
ATOM 1017 C C . GLU A 1 124 ? 4.044 3.013 -4.169 1.00 93.69 124 GLU A C 1
ATOM 1019 O O . GLU A 1 124 ? 3.741 4.171 -3.877 1.00 93.69 124 GLU A O 1
ATOM 1024 N N . ALA A 1 125 ? 3.118 2.108 -4.507 1.00 95.12 125 ALA A N 1
ATOM 1025 C CA . ALA A 1 125 ? 1.689 2.413 -4.567 1.00 95.12 125 ALA A CA 1
ATOM 1026 C C . ALA A 1 125 ? 1.144 2.882 -3.208 1.00 95.12 125 ALA A C 1
ATOM 1028 O O . ALA A 1 125 ? 0.393 3.856 -3.128 1.00 95.12 125 ALA A O 1
ATOM 1029 N N . SER A 1 126 ? 1.542 2.212 -2.125 1.00 95.75 126 SER A N 1
ATOM 1030 C CA . SER A 1 126 ? 1.161 2.569 -0.758 1.00 95.75 126 SER A CA 1
ATOM 1031 C C . SER A 1 126 ? 1.692 3.948 -0.373 1.00 95.75 126 SER A C 1
ATOM 1033 O O . SER A 1 126 ? 0.963 4.762 0.201 1.00 95.75 126 SER A O 1
ATOM 1035 N N . GLN A 1 127 ? 2.940 4.253 -0.730 1.00 95.75 127 GLN A N 1
ATOM 1036 C CA . GLN A 1 127 ? 3.550 5.555 -0.471 1.00 95.75 127 GLN A CA 1
ATOM 1037 C C . GLN A 1 127 ? 2.895 6.682 -1.272 1.00 95.75 127 GLN A C 1
ATOM 1039 O O . GLN A 1 127 ? 2.674 7.758 -0.705 1.00 95.75 127 GLN A O 1
ATOM 1044 N N . PHE A 1 128 ? 2.558 6.442 -2.540 1.00 95.38 128 PHE A N 1
ATOM 1045 C CA . PHE A 1 128 ? 1.937 7.429 -3.423 1.00 95.38 128 PHE A CA 1
ATOM 1046 C C . PHE A 1 128 ? 0.474 7.693 -3.039 1.00 95.38 128 PHE A C 1
ATOM 1048 O O . PHE A 1 128 ? 0.079 8.830 -2.788 1.00 95.38 128 PHE A O 1
ATOM 1055 N N . TRP A 1 129 ? -0.331 6.636 -2.902 1.00 94.50 129 TRP A N 1
ATOM 1056 C CA . TRP A 1 129 ? -1.776 6.747 -2.677 1.00 94.50 129 TRP A CA 1
ATOM 1057 C C . TRP A 1 129 ? -2.178 6.845 -1.198 1.00 94.50 129 TRP A C 1
ATOM 1059 O O . TRP A 1 129 ? -3.351 7.113 -0.909 1.00 94.50 129 TRP A O 1
ATOM 1069 N N . LYS A 1 130 ? -1.229 6.634 -0.271 1.00 95.06 130 LYS A N 1
ATOM 1070 C CA . LYS A 1 130 ? -1.438 6.542 1.190 1.00 95.06 130 LYS A CA 1
ATOM 1071 C C . LYS A 1 130 ? -2.455 5.459 1.577 1.00 95.06 130 LYS A C 1
ATOM 1073 O O . LYS A 1 130 ? -3.242 5.611 2.516 1.00 95.06 130 LYS A O 1
ATOM 1078 N N . VAL A 1 131 ? -2.437 4.350 0.839 1.00 94.88 131 VAL A N 1
ATOM 1079 C CA . VAL A 1 131 ? -3.284 3.173 1.067 1.00 94.88 131 VAL A CA 1
ATOM 1080 C C . VAL A 1 131 ? -2.412 2.037 1.602 1.00 94.88 131 VAL A C 1
ATOM 1082 O O . VAL A 1 131 ? -1.382 1.766 1.000 1.00 94.88 131 VAL A O 1
ATOM 1085 N N . PRO A 1 132 ? -2.796 1.343 2.688 1.00 95.44 132 PRO A N 1
ATOM 1086 C CA . PRO A 1 132 ? -2.008 0.226 3.199 1.00 95.44 132 PRO A CA 1
ATOM 1087 C C . PRO A 1 132 ? -1.797 -0.872 2.148 1.00 95.44 132 PRO A C 1
ATOM 1089 O O . PRO A 1 132 ? -2.745 -1.272 1.474 1.00 95.44 132 PRO A O 1
ATOM 1092 N N . ILE A 1 133 ? -0.583 -1.425 2.084 1.00 96.25 133 ILE A N 1
ATOM 1093 C CA . ILE A 1 133 ? -0.208 -2.555 1.214 1.00 96.25 133 ILE A CA 1
ATOM 1094 C C . ILE A 1 133 ? -1.233 -3.708 1.228 1.00 96.25 133 ILE A C 1
ATOM 1096 O O . ILE A 1 133 ? -1.681 -4.080 0.142 1.00 96.25 133 ILE A O 1
ATOM 1100 N N . PRO A 1 134 ? -1.684 -4.245 2.387 1.00 95.75 134 PRO A N 1
ATOM 1101 C CA . PRO A 1 134 ? -2.636 -5.363 2.387 1.00 95.75 134 PRO A CA 1
ATOM 1102 C C . PRO A 1 134 ? -3.988 -4.990 1.766 1.00 95.75 134 PRO A C 1
ATOM 1104 O O . PRO A 1 134 ? -4.669 -5.826 1.175 1.00 95.75 134 PRO A O 1
ATOM 1107 N N . THR A 1 135 ? -4.377 -3.717 1.853 1.00 95.06 135 THR A N 1
ATOM 1108 C CA . THR A 1 135 ? -5.593 -3.213 1.211 1.00 95.06 135 THR A CA 1
ATOM 1109 C C . THR A 1 135 ? -5.441 -3.203 -0.309 1.00 95.06 135 THR A C 1
ATOM 1111 O O . THR A 1 135 ? -6.367 -3.608 -1.010 1.00 95.06 135 THR A O 1
ATOM 1114 N N . ILE A 1 136 ? -4.277 -2.780 -0.815 1.00 95.81 136 ILE A N 1
ATOM 1115 C CA . ILE A 1 136 ? -3.967 -2.769 -2.252 1.00 95.81 136 ILE A CA 1
ATOM 1116 C C . ILE A 1 136 ? -3.922 -4.200 -2.799 1.00 95.81 136 ILE A C 1
ATOM 1118 O O . ILE A 1 136 ? -4.553 -4.468 -3.819 1.00 95.81 136 ILE A O 1
ATOM 1122 N N . GLN A 1 137 ? -3.261 -5.126 -2.097 1.00 95.88 137 GLN A N 1
ATOM 1123 C CA . GLN A 1 137 ? -3.235 -6.551 -2.453 1.00 95.88 137 GLN A CA 1
ATOM 1124 C C . GLN A 1 137 ? -4.656 -7.119 -2.558 1.00 95.88 137 GLN A C 1
ATOM 1126 O O . GLN A 1 137 ? -5.054 -7.624 -3.604 1.00 95.88 137 GLN A O 1
ATOM 1131 N N . GLY A 1 138 ? -5.486 -6.899 -1.534 1.00 95.38 138 GLY A N 1
ATOM 1132 C CA . GLY A 1 138 ? -6.874 -7.357 -1.556 1.00 95.38 138 GLY A CA 1
ATOM 1133 C C . GLY A 1 138 ? -7.754 -6.689 -2.625 1.00 95.38 138 GLY A C 1
ATOM 1134 O O . GLY A 1 138 ? -8.844 -7.194 -2.911 1.00 95.38 138 GLY A O 1
ATOM 1135 N N . TRP A 1 139 ? -7.359 -5.547 -3.196 1.00 95.06 139 TRP A N 1
ATOM 1136 C CA . TRP A 1 139 ? -8.010 -4.976 -4.385 1.00 95.06 139 TRP A CA 1
ATOM 1137 C C . TRP A 1 139 ? -7.480 -5.594 -5.671 1.00 95.06 139 TRP A C 1
ATOM 1139 O O . TRP A 1 139 ? -8.271 -5.828 -6.580 1.00 95.06 139 TRP A O 1
ATOM 1149 N N . TRP A 1 140 ? -6.182 -5.883 -5.736 1.00 94.38 140 TRP A N 1
ATOM 1150 C CA . TRP A 1 140 ? -5.544 -6.538 -6.872 1.00 94.38 140 TRP A CA 1
ATOM 1151 C C . TRP A 1 140 ? -6.097 -7.946 -7.120 1.00 94.38 140 TRP A C 1
ATOM 1153 O O . TRP A 1 140 ? -6.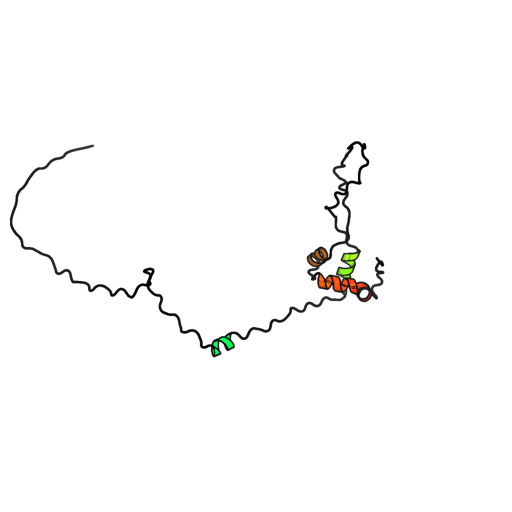380 -8.303 -8.265 1.00 94.38 140 TRP A O 1
ATOM 1163 N N . ASP A 1 141 ? -6.350 -8.712 -6.059 1.00 93.56 141 ASP A N 1
ATOM 1164 C CA . ASP A 1 141 ? -6.954 -10.050 -6.158 1.00 93.56 141 ASP A CA 1
ATOM 1165 C C . ASP A 1 141 ? -8.393 -9.982 -6.685 1.00 93.56 141 ASP A C 1
ATOM 1167 O O . ASP A 1 141 ? -8.835 -10.802 -7.486 1.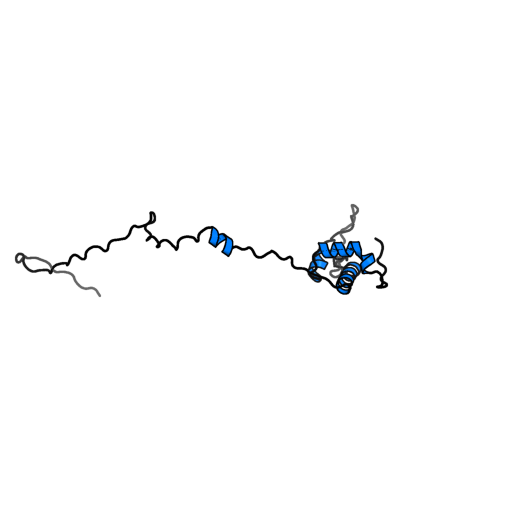00 93.56 141 ASP A O 1
ATOM 1171 N N . ARG A 1 142 ? -9.129 -8.940 -6.283 1.00 93.31 142 ARG A N 1
ATOM 1172 C CA . ARG A 1 142 ? -10.519 -8.689 -6.697 1.00 93.31 142 ARG A CA 1
ATOM 1173 C C . ARG A 1 142 ? -10.620 -7.724 -7.880 1.00 93.31 142 ARG A C 1
ATOM 1175 O O . ARG A 1 142 ? -11.702 -7.189 -8.132 1.00 93.31 142 ARG A O 1
ATOM 1182 N N . ARG A 1 143 ? -9.522 -7.496 -8.614 1.00 92.19 143 ARG A N 1
ATOM 1183 C CA . ARG A 1 143 ? -9.447 -6.453 -9.651 1.00 92.19 143 ARG A CA 1
ATOM 1184 C C . ARG A 1 143 ? -10.478 -6.646 -10.752 1.00 92.19 143 ARG A C 1
ATOM 1186 O O . ARG A 1 143 ? -11.111 -5.670 -11.131 1.00 92.19 143 ARG A O 1
ATOM 1193 N N . LYS A 1 144 ? -10.722 -7.896 -11.176 1.00 90.06 144 LYS A N 1
ATOM 1194 C CA . LYS A 1 144 ? -11.728 -8.232 -12.199 1.00 90.06 144 LYS A CA 1
ATOM 1195 C C . LYS A 1 144 ? -13.110 -7.687 -11.811 1.00 90.06 144 LYS A C 1
ATOM 1197 O O . LYS A 1 144 ? -13.702 -6.948 -12.577 1.00 90.06 144 LYS A O 1
ATOM 1202 N N . LYS A 1 145 ? -13.551 -7.923 -10.569 1.00 91.88 145 LYS A N 1
ATOM 1203 C CA . LYS A 1 145 ? -14.837 -7.428 -10.043 1.00 91.88 145 LYS A CA 1
ATOM 1204 C C . LYS A 1 145 ? -14.879 -5.906 -9.861 1.00 91.88 145 LYS A C 1
ATOM 1206 O O . LYS A 1 145 ? -15.927 -5.288 -9.998 1.00 91.88 145 LYS A O 1
ATOM 1211 N N . ILE A 1 146 ? -13.760 -5.282 -9.488 1.00 89.19 146 ILE A N 1
ATOM 1212 C CA . ILE A 1 146 ? -13.709 -3.823 -9.288 1.00 89.19 146 ILE A CA 1
ATOM 1213 C C . ILE A 1 146 ? -13.776 -3.091 -10.638 1.00 89.19 146 ILE A C 1
ATOM 1215 O O . ILE A 1 146 ? -14.464 -2.068 -10.732 1.00 89.19 146 ILE A O 1
ATOM 1219 N N . LEU A 1 147 ? -13.088 -3.637 -11.646 1.00 87.75 147 LEU A N 1
ATOM 1220 C CA . LEU A 1 147 ? -12.962 -3.101 -13.006 1.00 87.75 147 LEU A CA 1
ATOM 1221 C C . LEU A 1 147 ? -14.087 -3.554 -13.955 1.00 87.75 147 LEU A C 1
ATOM 1223 O O . LEU A 1 147 ? -14.208 -3.034 -15.066 1.00 87.75 147 LEU A O 1
ATOM 1227 N N . GLU A 1 148 ? -14.943 -4.474 -13.520 1.00 88.06 148 GLU A N 1
ATOM 1228 C CA . GLU A 1 148 ? -16.148 -4.863 -14.245 1.00 88.06 148 GLU A CA 1
ATOM 1229 C C . GLU A 1 148 ? -17.059 -3.645 -14.480 1.00 88.06 148 GLU A C 1
ATOM 1231 O O . GLU A 1 148 ? -17.317 -2.844 -13.577 1.00 88.06 148 GLU A O 1
ATOM 1236 N N . GLY A 1 149 ? -17.514 -3.460 -15.719 1.00 80.00 149 GLY A N 1
ATOM 1237 C CA . GLY A 1 149 ? -18.325 -2.306 -16.120 1.00 80.00 149 GLY A CA 1
ATOM 1238 C C . GLY A 1 149 ? -17.548 -1.013 -16.405 1.00 80.00 149 GLY A C 1
ATOM 1239 O O . GLY A 1 149 ? -18.170 -0.025 -16.777 1.00 80.00 149 GLY A O 1
ATOM 1240 N N . THR A 1 150 ? -16.213 -0.997 -16.276 1.00 78.12 150 THR A N 1
ATOM 1241 C CA . THR A 1 150 ? -15.379 0.143 -16.726 1.00 78.12 150 THR A CA 1
ATOM 1242 C C . THR A 1 150 ? -14.888 0.013 -18.173 1.00 78.12 150 THR A C 1
ATOM 1244 O O . THR A 1 150 ? -14.326 0.967 -18.697 1.00 78.12 150 THR A O 1
ATOM 1247 N N . GLY A 1 151 ? -15.078 -1.145 -18.821 1.00 75.81 151 GLY A N 1
ATOM 1248 C CA . GLY A 1 151 ? -14.626 -1.396 -20.201 1.00 75.81 151 GLY A CA 1
ATOM 1249 C C . GLY A 1 151 ? -13.110 -1.579 -20.358 1.00 75.81 151 GLY A C 1
ATOM 1250 O O . GLY A 1 151 ? -12.603 -1.539 -21.471 1.00 75.81 151 GLY A O 1
ATOM 1251 N N . ILE A 1 152 ? -12.381 -1.758 -19.253 1.00 76.31 152 ILE A N 1
ATOM 1252 C CA . ILE A 1 152 ? -10.926 -1.943 -19.248 1.00 76.31 152 ILE A CA 1
ATOM 1253 C C . ILE A 1 152 ? -10.640 -3.439 -19.140 1.00 76.31 152 ILE A C 1
ATOM 1255 O O . ILE A 1 152 ? -10.889 -4.046 -18.094 1.00 76.31 152 ILE A O 1
ATOM 1259 N N . GLU A 1 153 ? -10.113 -4.027 -20.209 1.00 69.62 153 GLU A N 1
ATOM 1260 C CA . GLU A 1 153 ? -9.653 -5.413 -20.210 1.00 69.62 153 GLU A CA 1
ATOM 1261 C C . GLU A 1 153 ? -8.351 -5.519 -19.415 1.00 69.62 153 GLU A C 1
ATOM 1263 O O . GLU A 1 153 ? -7.367 -4.822 -19.670 1.00 69.62 153 GLU A O 1
ATOM 1268 N N . VAL A 1 154 ? -8.360 -6.364 -18.387 1.00 67.81 154 VAL A N 1
ATOM 1269 C CA . VAL A 1 154 ? -7.173 -6.623 -17.577 1.00 67.81 154 VAL A CA 1
ATOM 1270 C C . VAL A 1 154 ? -6.384 -7.732 -18.266 1.00 67.81 154 VAL A C 1
ATOM 1272 O O . VAL A 1 154 ? -6.946 -8.816 -18.419 1.00 67.81 154 VAL A O 1
ATOM 1275 N N . PRO A 1 155 ? -5.109 -7.515 -18.635 1.00 65.06 155 PRO A N 1
ATOM 1276 C CA . PRO A 1 155 ? -4.298 -8.575 -19.215 1.00 65.06 155 PRO A CA 1
ATOM 1277 C C . PRO A 1 155 ? -4.199 -9.747 -18.232 1.00 65.06 155 PRO A C 1
ATOM 1279 O O . PRO A 1 155 ? -3.892 -9.561 -17.046 1.00 65.06 155 PRO A O 1
ATOM 1282 N N . GLU A 1 156 ? -4.520 -10.946 -18.715 1.00 63.72 156 GLU A N 1
ATOM 1283 C CA . GLU A 1 156 ? -4.261 -12.182 -17.983 1.00 63.72 156 GLU A CA 1
ATOM 1284 C C . GLU A 1 156 ? -2.748 -12.423 -18.013 1.00 63.72 156 GLU A C 1
ATOM 1286 O O . GLU A 1 156 ? -2.146 -12.486 -19.082 1.00 63.72 156 GLU A O 1
ATOM 1291 N N . VAL A 1 157 ? -2.137 -12.435 -16.826 1.00 58.00 157 VAL A N 1
ATOM 1292 C CA . VAL A 1 157 ? -0.710 -12.720 -16.610 1.00 58.00 157 VAL A CA 1
ATOM 1293 C C . VAL A 1 157 ? -0.587 -14.151 -16.131 1.00 58.00 157 VAL A C 1
ATOM 1295 O O . VAL A 1 157 ? -1.396 -14.504 -15.238 1.00 58.00 157 VAL A O 1
#

Sequence (157 aa):
MAPTQPGTLVVDTLSPDTLPEKFERRKPRRIGPLTQKGLPRKKPGPAPKPLSERLKARALKEVKRVERSYTRERRIQVLLWLINHRVPDARTTHLPRRRMGQPLVLERSETDANVWYRPPTYEEASQFWKVPIPTIQGWWDRRKKILEGTGIEVPEV

Radius of gyration: 45.62 Å; chains: 1; bounding box: 81×68×111 Å